Protein AF-A0A963RGM1-F1 (afdb_monomer_lite)

pLDDT: mean 89.83, std 13.72, range [41.12, 97.5]

Radius of gyration: 12.18 Å; chains: 1; bounding box: 30×31×29 Å

Structure (mmCIF, N/CA/C/O backbone):
data_AF-A0A963RGM1-F1
#
_entry.id   AF-A0A963RGM1-F1
#
loop_
_atom_site.group_PDB
_atom_site.id
_atom_site.type_symbol
_atom_site.label_atom_id
_atom_site.label_alt_id
_atom_site.label_comp_id
_atom_site.label_asym_id
_atom_site.label_entity_id
_atom_site.label_seq_id
_atom_site.pdbx_PDB_ins_code
_atom_site.Cartn_x
_atom_site.Cartn_y
_atom_site.Cartn_z
_atom_site.occupancy
_atom_site.B_iso_or_equiv
_atom_site.auth_seq_id
_atom_site.auth_comp_id
_atom_site.auth_asym_id
_atom_site.auth_atom_id
_atom_site.pdbx_PDB_model_num
ATOM 1 N N . MET A 1 1 ? -20.518 16.098 16.645 1.00 41.12 1 MET A N 1
ATOM 2 C CA . MET A 1 1 ? -19.178 15.483 16.587 1.00 41.12 1 MET A CA 1
ATOM 3 C C . MET A 1 1 ? -18.878 15.311 15.113 1.00 41.12 1 MET A C 1
ATOM 5 O O . MET A 1 1 ? -19.597 14.572 14.461 1.00 41.12 1 MET A O 1
ATOM 9 N N . ILE A 1 2 ? -17.989 16.131 14.555 1.00 43.12 2 ILE A N 1
ATOM 10 C CA . ILE A 1 2 ? -17.714 16.123 13.114 1.00 43.12 2 ILE A CA 1
ATOM 11 C C . ILE A 1 2 ? -16.782 14.938 12.885 1.00 43.12 2 ILE A C 1
ATOM 13 O O . ILE A 1 2 ? -15.615 14.991 13.268 1.00 43.12 2 ILE A O 1
ATOM 17 N N . GLU A 1 3 ? -17.331 13.840 12.370 1.00 51.69 3 GLU A N 1
ATOM 18 C CA . GLU A 1 3 ? -16.537 12.715 11.892 1.00 51.69 3 GLU A CA 1
ATOM 19 C C . GLU A 1 3 ? -15.571 13.263 10.849 1.00 51.69 3 GLU A C 1
ATOM 21 O O . GLU A 1 3 ? -15.970 13.780 9.806 1.00 51.69 3 GLU A O 1
ATOM 26 N N . ASN A 1 4 ? -14.291 13.235 11.199 1.00 51.84 4 ASN A N 1
ATOM 27 C CA . ASN A 1 4 ? -13.190 13.655 10.361 1.00 51.84 4 ASN A CA 1
ATOM 28 C C . ASN A 1 4 ? -13.197 12.741 9.129 1.00 51.84 4 ASN A C 1
ATOM 30 O O . ASN A 1 4 ? -12.582 11.674 9.158 1.00 51.84 4 ASN A O 1
ATOM 34 N N . GLN A 1 5 ? -13.946 13.107 8.082 1.00 56.50 5 GLN A N 1
ATOM 35 C CA . GLN A 1 5 ? -13.878 12.448 6.785 1.00 56.50 5 GLN A CA 1
ATOM 36 C C . GLN A 1 5 ? -12.438 12.619 6.312 1.00 56.50 5 GLN A C 1
ATOM 38 O O . GLN A 1 5 ? -12.068 13.649 5.753 1.00 56.50 5 GLN A O 1
ATOM 43 N N . LYS A 1 6 ? -11.588 11.636 6.625 1.00 62.66 6 LYS A N 1
ATOM 44 C CA . LYS A 1 6 ? -10.238 11.533 6.088 1.00 62.66 6 LYS A CA 1
ATOM 45 C C . LYS A 1 6 ? -10.434 11.465 4.581 1.00 62.66 6 LYS A C 1
ATOM 47 O O . LYS A 1 6 ? -10.885 10.440 4.078 1.00 62.66 6 LYS A O 1
ATOM 52 N N . ILE A 1 7 ? -10.192 12.575 3.887 1.00 73.38 7 ILE A N 1
ATOM 53 C CA . ILE A 1 7 ? -10.270 12.648 2.431 1.00 73.38 7 ILE A CA 1
ATOM 54 C C . ILE A 1 7 ? -9.196 11.691 1.918 1.00 73.38 7 ILE A C 1
ATOM 56 O O . ILE A 1 7 ? -8.012 12.021 1.911 1.00 73.38 7 ILE A O 1
ATOM 60 N N . ARG A 1 8 ? -9.604 10.465 1.585 1.00 81.69 8 ARG A N 1
ATOM 61 C CA . ARG A 1 8 ? -8.711 9.460 1.018 1.00 81.69 8 ARG A CA 1
ATOM 62 C C . ARG A 1 8 ? -8.535 9.790 -0.459 1.00 81.69 8 ARG A C 1
ATOM 64 O O . ARG A 1 8 ? -9.542 9.898 -1.165 1.00 81.69 8 ARG A O 1
ATOM 71 N N . PRO A 1 9 ? -7.300 9.974 -0.943 1.00 87.44 9 PRO A N 1
ATOM 72 C CA . PRO A 1 9 ? -7.080 10.139 -2.365 1.00 87.44 9 PRO A CA 1
ATOM 73 C C . PRO A 1 9 ? -7.463 8.841 -3.082 1.00 87.44 9 PRO A C 1
ATOM 75 O O . PRO A 1 9 ? -7.155 7.750 -2.612 1.00 87.44 9 PRO A O 1
ATOM 78 N N . ALA A 1 10 ? -8.128 8.950 -4.233 1.00 90.00 10 ALA A N 1
ATOM 79 C CA . ALA A 1 10 ? -8.491 7.779 -5.036 1.00 90.00 10 ALA A CA 1
ATOM 80 C C . ALA A 1 10 ? -7.258 7.072 -5.637 1.00 90.00 10 ALA A C 1
ATOM 82 O O . ALA A 1 10 ? -7.303 5.885 -5.956 1.00 90.00 10 ALA A O 1
ATOM 83 N N . GLN A 1 11 ? -6.156 7.811 -5.791 1.00 94.31 11 GLN A N 1
ATOM 84 C CA . GLN A 1 11 ? -4.886 7.332 -6.325 1.00 94.31 11 GLN A CA 1
ATOM 85 C C . GLN A 1 11 ? -3.719 8.136 -5.746 1.00 94.31 11 GLN A C 1
ATOM 87 O O . GLN A 1 11 ? -3.869 9.315 -5.421 1.00 94.31 11 GLN A O 1
ATOM 92 N N . VAL A 1 12 ? -2.544 7.519 -5.675 1.00 95.50 12 VAL A N 1
ATOM 93 C CA . VAL A 1 12 ? -1.284 8.146 -5.243 1.00 95.50 12 VAL A CA 1
ATOM 94 C C . VAL A 1 12 ? -0.191 7.891 -6.278 1.00 95.50 12 VAL A C 1
ATOM 96 O O . VAL A 1 12 ? -0.377 7.088 -7.187 1.00 95.50 12 VAL A O 1
ATOM 99 N N . ILE A 1 13 ? 0.949 8.572 -6.175 1.00 95.38 13 ILE A N 1
ATOM 100 C CA . ILE A 1 13 ? 2.093 8.287 -7.049 1.00 95.38 13 ILE A CA 1
ATOM 101 C C . ILE A 1 13 ? 2.810 7.045 -6.511 1.00 95.38 13 ILE A C 1
ATOM 103 O O . ILE A 1 13 ? 3.252 7.011 -5.363 1.00 95.38 13 ILE A O 1
ATOM 107 N N . GLY A 1 14 ? 2.884 6.016 -7.344 1.00 93.62 14 GLY A N 1
ATOM 108 C CA . GLY A 1 14 ? 3.561 4.759 -7.083 1.00 93.62 14 GLY A CA 1
ATOM 109 C C . GLY A 1 14 ? 5.086 4.876 -7.153 1.00 93.62 14 GLY A C 1
ATOM 110 O O . GLY A 1 14 ? 5.640 5.913 -7.526 1.00 93.62 14 GLY A O 1
ATOM 111 N N . PRO A 1 15 ? 5.798 3.797 -6.800 1.00 93.69 15 PRO A N 1
ATOM 112 C CA . PRO A 1 15 ? 7.246 3.828 -6.630 1.00 93.69 15 PRO A CA 1
ATOM 113 C C . PRO A 1 15 ? 8.047 4.056 -7.922 1.00 93.69 15 PRO A C 1
ATOM 115 O O . PRO A 1 15 ? 9.219 4.411 -7.817 1.00 93.69 15 PRO A O 1
ATOM 118 N N . LEU A 1 16 ? 7.469 3.869 -9.119 1.00 92.75 16 LEU A N 1
ATOM 119 C CA . LEU A 1 16 ? 8.120 4.208 -10.395 1.00 92.75 16 LEU A CA 1
ATOM 120 C C . LEU A 1 16 ? 7.497 5.439 -11.081 1.00 92.75 16 LEU A C 1
ATOM 122 O O . LEU A 1 16 ? 7.786 5.701 -12.248 1.00 92.75 16 LEU A O 1
ATOM 126 N N . GLY A 1 17 ? 6.676 6.216 -10.366 1.00 92.75 17 GLY A N 1
ATOM 127 C CA . GLY A 1 17 ? 6.017 7.416 -10.891 1.00 92.75 17 GLY A CA 1
ATOM 128 C C . GLY A 1 17 ? 4.653 7.174 -11.548 1.00 92.75 17 GLY A C 1
ATOM 129 O O . GLY A 1 17 ? 4.021 8.125 -12.000 1.00 92.75 17 GLY A O 1
ATOM 130 N N . GLU A 1 18 ? 4.178 5.931 -11.596 1.00 93.88 18 GLU A N 1
ATOM 131 C CA . GLU A 1 18 ? 2.860 5.562 -12.110 1.00 93.88 18 GLU A CA 1
ATOM 132 C C . GLU A 1 18 ? 1.733 5.825 -11.094 1.00 93.88 18 GLU A C 1
ATOM 134 O O . GLU A 1 18 ? 1.972 5.770 -9.890 1.00 93.88 18 GLU A O 1
ATOM 139 N N . PRO A 1 19 ? 0.483 6.064 -11.527 1.00 95.56 19 PRO A N 1
ATOM 140 C CA . PRO A 1 19 ? -0.654 6.094 -10.613 1.00 95.56 19 PRO A CA 1
ATOM 141 C C . PRO A 1 19 ? -0.843 4.741 -9.911 1.00 95.56 19 PRO A C 1
ATOM 143 O O . PRO A 1 19 ? -0.935 3.696 -10.556 1.00 95.56 19 PRO A O 1
ATOM 146 N N . LEU A 1 20 ? -0.937 4.768 -8.586 1.00 96.44 20 LEU A N 1
ATOM 147 C CA . LEU A 1 20 ? -1.180 3.619 -7.725 1.00 96.44 20 LEU A CA 1
ATOM 148 C C . LEU A 1 20 ? -2.558 3.753 -7.070 1.00 96.44 20 LEU A C 1
ATOM 150 O O . LEU A 1 20 ? -2.839 4.745 -6.397 1.00 96.44 20 LEU A O 1
ATOM 154 N N . THR A 1 21 ? -3.403 2.741 -7.250 1.00 95.69 21 THR A N 1
ATOM 155 C CA . THR A 1 21 ? -4.744 2.650 -6.656 1.00 95.69 21 THR A CA 1
ATOM 156 C C . THR A 1 21 ? -4.832 1.444 -5.721 1.00 95.69 21 THR A C 1
ATOM 158 O O . THR A 1 21 ? -3.902 0.638 -5.637 1.00 95.69 21 THR A O 1
ATOM 161 N N . LEU A 1 22 ? -5.953 1.303 -5.005 1.00 92.56 22 LEU A N 1
ATOM 162 C CA . LEU A 1 22 ? -6.183 0.161 -4.110 1.00 92.56 22 LEU A CA 1
ATOM 163 C C . LEU A 1 22 ? -6.170 -1.189 -4.842 1.00 92.56 22 LEU A C 1
ATOM 165 O O . LEU A 1 22 ? -5.794 -2.198 -4.235 1.00 92.56 22 LEU A O 1
ATOM 169 N N . ASP A 1 23 ? -6.547 -1.181 -6.122 1.00 93.12 23 ASP A N 1
ATOM 170 C CA . ASP A 1 23 ? -6.583 -2.352 -7.003 1.00 93.12 23 ASP A CA 1
ATOM 171 C C . ASP A 1 23 ? -5.197 -2.714 -7.547 1.00 93.12 23 ASP A C 1
ATOM 173 O O . ASP A 1 23 ? -4.930 -3.876 -7.844 1.00 93.12 23 ASP A O 1
ATOM 177 N N . SER A 1 24 ? -4.293 -1.733 -7.642 1.00 92.50 24 SER A N 1
ATOM 178 C CA . SER A 1 24 ? -2.892 -1.961 -8.017 1.00 92.50 24 SER A CA 1
ATOM 179 C C . SER A 1 24 ? -2.076 -2.613 -6.897 1.00 92.50 24 SER A C 1
ATOM 181 O O . SER A 1 24 ? -0.946 -3.040 -7.131 1.00 92.50 24 SER A O 1
ATOM 183 N N . LEU A 1 25 ? -2.606 -2.652 -5.671 1.00 95.50 25 LEU A N 1
ATOM 184 C CA . LEU A 1 25 ? -1.904 -3.225 -4.531 1.00 95.50 25 LEU A CA 1
ATOM 185 C C . LEU A 1 25 ? -1.827 -4.755 -4.610 1.00 95.50 25 LEU A C 1
ATOM 187 O O . LEU A 1 25 ? -2.715 -5.395 -5.178 1.00 95.50 25 LEU A O 1
ATOM 191 N N . PRO A 1 26 ? -0.785 -5.365 -4.009 1.00 96.25 26 PRO A N 1
ATOM 192 C CA . PRO A 1 26 ? -0.678 -6.815 -3.933 1.00 96.25 26 PRO A CA 1
ATOM 193 C C . PRO A 1 26 ? -1.958 -7.468 -3.375 1.00 96.25 26 PRO A C 1
ATOM 195 O O . PRO A 1 26 ? -2.637 -6.898 -2.523 1.00 96.25 26 PRO A O 1
ATOM 198 N N . PRO A 1 27 ? -2.316 -8.684 -3.814 1.00 95.38 27 PRO A N 1
ATOM 199 C CA . PRO A 1 27 ? -3.460 -9.380 -3.241 1.00 95.38 27 PRO A CA 1
ATOM 200 C C . PRO A 1 27 ? -3.170 -9.785 -1.782 1.00 95.38 27 PRO A C 1
ATOM 202 O O . PRO A 1 27 ? -2.008 -10.049 -1.452 1.00 95.38 27 PRO A O 1
ATOM 205 N N . PRO A 1 28 ? -4.197 -9.879 -0.914 1.00 95.25 28 PRO A N 1
ATOM 206 C CA . PRO A 1 28 ? -4.035 -10.141 0.524 1.00 95.25 28 PRO A CA 1
ATOM 207 C C . PRO A 1 28 ? -3.349 -11.483 0.820 1.00 95.25 28 PRO A C 1
ATOM 209 O O . PRO A 1 28 ? -2.587 -11.613 1.765 1.00 95.25 28 PRO A O 1
ATOM 212 N N . ASN A 1 29 ? -3.520 -12.477 -0.053 1.00 94.94 29 ASN A N 1
ATOM 213 C CA . ASN A 1 29 ? -2.858 -13.780 0.042 1.00 94.94 29 ASN A CA 1
ATOM 214 C C . ASN A 1 29 ? -1.410 -13.790 -0.503 1.00 94.94 29 ASN A C 1
ATOM 216 O O . ASN A 1 29 ? -0.866 -14.855 -0.810 1.00 94.94 29 ASN A O 1
ATOM 220 N N . THR A 1 30 ? -0.778 -12.623 -0.670 1.00 93.75 30 THR A N 1
ATOM 221 C CA . THR A 1 30 ? 0.612 -12.518 -1.129 1.00 93.75 30 THR A CA 1
ATOM 222 C C . THR A 1 30 ? 1.565 -13.107 -0.094 1.00 93.75 30 THR A C 1
ATOM 224 O O . THR A 1 30 ? 1.847 -12.508 0.937 1.00 93.75 30 THR A O 1
ATOM 227 N N . THR A 1 31 ? 2.163 -14.251 -0.419 1.00 93.50 31 THR A N 1
ATOM 228 C CA . THR A 1 31 ? 3.213 -14.875 0.405 1.00 93.50 31 THR A CA 1
ATOM 229 C C . THR A 1 31 ? 4.624 -14.468 -0.025 1.00 93.50 31 THR A C 1
ATOM 231 O O . THR A 1 31 ? 5.542 -14.397 0.790 1.00 93.50 31 THR A O 1
ATOM 234 N N . ARG A 1 32 ? 4.825 -14.156 -1.314 1.00 95.25 32 ARG A N 1
ATOM 235 C CA . ARG A 1 32 ? 6.127 -13.737 -1.856 1.00 95.25 32 ARG A CA 1
ATOM 236 C C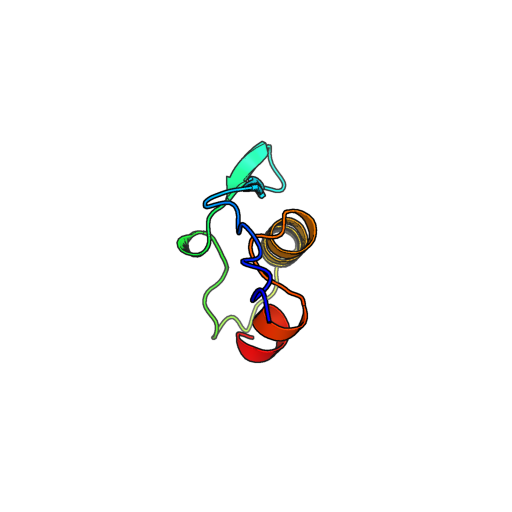 . ARG A 1 32 ? 6.234 -12.218 -1.966 1.00 95.25 32 ARG A C 1
ATOM 238 O O . ARG A 1 32 ? 5.726 -11.614 -2.915 1.00 95.25 32 ARG A O 1
ATOM 245 N N . TRP A 1 33 ? 7.017 -11.621 -1.075 1.00 97.31 33 TRP A N 1
ATOM 246 C CA . TRP A 1 33 ? 7.293 -10.185 -1.064 1.00 97.31 33 TRP A CA 1
ATOM 247 C C . TRP A 1 33 ? 8.580 -9.831 -1.809 1.00 97.31 33 TRP A C 1
ATOM 249 O O . TRP A 1 33 ? 9.678 -9.884 -1.257 1.00 97.31 33 TRP A O 1
ATOM 259 N N . VAL A 1 34 ? 8.439 -9.432 -3.072 1.00 96.62 34 VAL A N 1
ATOM 260 C CA . VAL A 1 34 ? 9.527 -8.795 -3.831 1.00 96.62 34 VAL A CA 1
ATOM 261 C C . VAL A 1 34 ? 9.652 -7.318 -3.448 1.00 96.62 34 VAL A C 1
ATOM 263 O O . VAL A 1 34 ? 8.693 -6.723 -2.956 1.00 96.62 34 VAL A O 1
ATOM 266 N N . VAL A 1 35 ? 10.814 -6.714 -3.714 1.00 97.00 35 VAL A N 1
ATOM 267 C CA . VAL A 1 35 ? 11.105 -5.299 -3.401 1.00 97.00 35 VAL A CA 1
ATOM 268 C C . VAL A 1 35 ? 10.003 -4.366 -3.913 1.00 97.00 35 VAL A C 1
ATOM 270 O O . VAL A 1 35 ? 9.515 -3.526 -3.164 1.00 97.00 35 VAL A O 1
ATOM 273 N N . ARG A 1 36 ? 9.539 -4.585 -5.149 1.00 95.38 36 ARG A N 1
ATOM 274 C CA . ARG A 1 36 ? 8.465 -3.795 -5.761 1.00 95.38 36 ARG A CA 1
ATOM 275 C C . ARG A 1 36 ? 7.152 -3.834 -4.964 1.00 95.38 36 ARG A C 1
ATOM 277 O O . ARG A 1 36 ? 6.605 -2.781 -4.675 1.00 9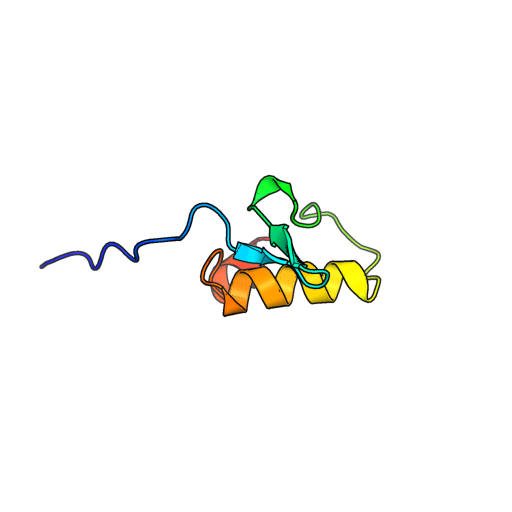5.38 36 ARG A O 1
ATOM 284 N N . ARG A 1 37 ? 6.687 -5.018 -4.545 1.00 96.75 37 ARG A N 1
ATOM 285 C CA . ARG A 1 37 ? 5.422 -5.174 -3.794 1.00 96.75 37 ARG A CA 1
ATOM 286 C C . ARG A 1 37 ? 5.471 -4.477 -2.442 1.00 96.75 37 ARG A C 1
ATOM 288 O O . ARG A 1 37 ? 4.505 -3.848 -2.030 1.00 96.75 37 ARG A O 1
ATOM 295 N N . LYS A 1 38 ? 6.619 -4.563 -1.761 1.00 97.06 38 LYS A N 1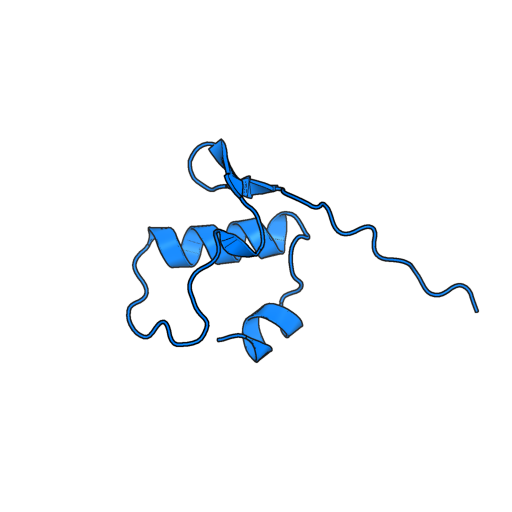
ATOM 296 C CA . LYS A 1 38 ? 6.841 -3.823 -0.513 1.00 97.06 38 LYS A CA 1
ATOM 297 C C . LYS A 1 38 ? 6.778 -2.313 -0.761 1.00 97.06 38 LYS A C 1
ATOM 299 O O . LYS A 1 38 ? 6.130 -1.604 -0.003 1.00 97.06 38 LYS A O 1
ATOM 304 N N . ALA A 1 39 ? 7.411 -1.836 -1.834 1.00 97.50 39 ALA A N 1
ATOM 305 C CA . ALA A 1 39 ? 7.416 -0.420 -2.189 1.00 97.50 39 ALA A CA 1
ATOM 306 C C . ALA A 1 39 ? 6.017 0.113 -2.545 1.00 97.50 39 ALA A C 1
ATOM 308 O O . ALA A 1 39 ? 5.674 1.211 -2.124 1.00 97.50 39 ALA A O 1
ATOM 309 N N . GLU A 1 40 ? 5.196 -0.663 -3.258 1.00 97.00 40 GLU A N 1
ATOM 310 C CA . GLU A 1 40 ? 3.802 -0.306 -3.569 1.00 97.00 40 GLU A CA 1
ATOM 311 C C . GLU A 1 40 ? 2.973 -0.124 -2.287 1.00 97.00 40 GLU A C 1
ATOM 313 O O . GLU A 1 40 ? 2.300 0.891 -2.128 1.00 97.00 40 GLU A O 1
ATOM 318 N N . VAL A 1 41 ? 3.085 -1.047 -1.326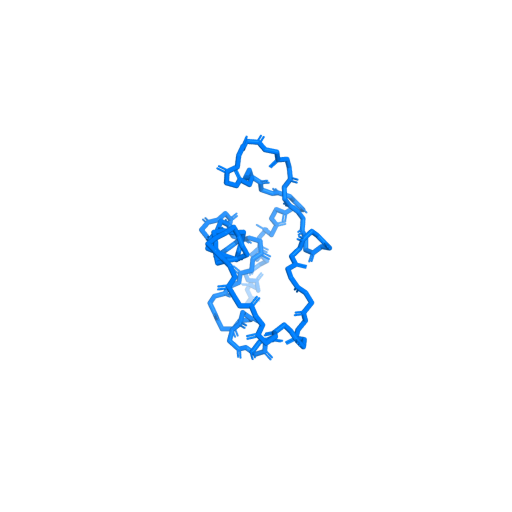 1.00 97.06 41 VAL A N 1
ATOM 319 C CA . VAL A 1 41 ? 2.383 -0.933 -0.035 1.00 97.06 41 VAL A CA 1
ATOM 320 C C . VAL A 1 41 ? 2.854 0.2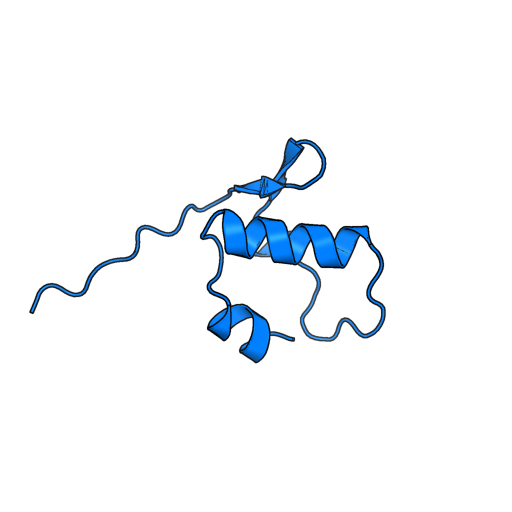90 0.755 1.00 97.06 41 VAL A C 1
ATOM 322 O O . VAL A 1 41 ? 2.030 1.048 1.261 1.00 97.06 41 VAL A O 1
ATOM 325 N N . VAL A 1 42 ? 4.167 0.534 0.819 1.00 97.12 42 VAL A N 1
ATOM 326 C CA . VAL A 1 42 ? 4.719 1.715 1.505 1.00 97.12 42 VAL A CA 1
ATOM 327 C C . VAL A 1 42 ? 4.258 3.015 0.839 1.00 97.12 42 VAL A C 1
ATOM 329 O O . VAL A 1 42 ? 3.888 3.957 1.537 1.00 97.12 42 VAL A O 1
ATOM 332 N N . ALA A 1 43 ? 4.233 3.075 -0.495 1.00 97.12 43 ALA A N 1
ATOM 333 C CA . ALA A 1 43 ? 3.745 4.239 -1.232 1.00 97.12 43 ALA A CA 1
ATOM 334 C C . ALA A 1 43 ? 2.254 4.501 -0.969 1.00 97.12 43 ALA A C 1
ATOM 336 O O . ALA A 1 43 ? 1.867 5.650 -0.764 1.00 97.12 43 ALA A O 1
ATOM 337 N N . ALA A 1 44 ? 1.429 3.451 -0.900 1.00 96.25 44 ALA A N 1
ATOM 338 C CA . ALA A 1 44 ? 0.016 3.580 -0.554 1.00 96.25 44 ALA A CA 1
ATOM 339 C C . ALA A 1 44 ? -0.203 4.120 0.864 1.00 96.25 44 ALA A C 1
ATOM 341 O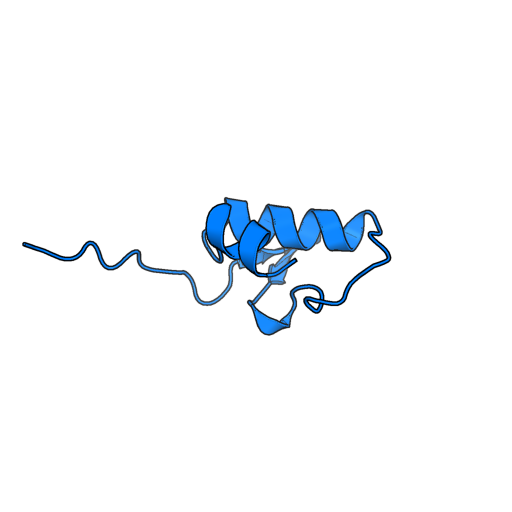 O . ALA A 1 44 ? -1.055 4.987 1.050 1.00 96.25 44 ALA A O 1
ATOM 342 N N . VAL A 1 45 ? 0.587 3.670 1.843 1.00 96.12 45 VAL A N 1
ATOM 343 C CA . VAL A 1 45 ? 0.513 4.193 3.217 1.00 96.12 45 VAL A CA 1
ATOM 344 C C . VAL A 1 45 ? 0.957 5.652 3.275 1.00 96.12 45 VAL A C 1
ATOM 346 O O . VAL A 1 45 ? 0.232 6.506 3.780 1.00 96.12 45 VAL A O 1
ATOM 349 N N . ASN A 1 46 ? 2.124 5.966 2.709 1.00 95.12 46 ASN A N 1
ATOM 350 C CA . ASN A 1 46 ? 2.673 7.323 2.735 1.00 95.12 46 ASN A CA 1
ATOM 351 C C . ASN A 1 46 ? 1.801 8.326 1.972 1.00 95.12 46 ASN A C 1
ATOM 353 O O . ASN A 1 46 ? 1.694 9.482 2.371 1.00 95.12 46 ASN A O 1
ATOM 357 N N . GLY A 1 47 ? 1.176 7.887 0.879 1.00 92.88 47 GLY A N 1
ATOM 358 C CA . GLY A 1 47 ? 0.251 8.697 0.093 1.00 92.88 47 GLY A CA 1
ATOM 359 C C . GLY A 1 47 ? -1.156 8.795 0.691 1.00 92.88 47 GLY A C 1
ATOM 360 O O . GLY A 1 47 ? -1.997 9.479 0.118 1.00 92.88 47 GLY A O 1
ATOM 361 N N . GLY A 1 48 ? -1.434 8.128 1.817 1.00 93.81 48 GLY A N 1
ATOM 362 C CA . GLY A 1 48 ? -2.733 8.174 2.492 1.00 93.81 48 GLY A CA 1
ATOM 363 C C . GLY A 1 48 ? -3.842 7.367 1.811 1.00 93.81 48 GLY A C 1
ATOM 364 O O . GLY A 1 48 ? -5.014 7.549 2.138 1.00 93.81 48 GLY A O 1
ATOM 365 N N . LEU A 1 49 ? -3.489 6.480 0.876 1.00 94.25 49 LEU A N 1
ATOM 366 C CA . LEU A 1 49 ? -4.423 5.565 0.215 1.00 94.25 49 LEU A CA 1
ATOM 367 C C . LEU A 1 49 ? -4.935 4.484 1.185 1.00 94.25 49 LEU A C 1
ATOM 369 O O . LEU A 1 49 ? -6.084 4.061 1.084 1.00 94.25 49 LEU A O 1
ATOM 373 N N . LEU A 1 50 ? -4.085 4.068 2.129 1.00 94.12 50 LEU A N 1
ATOM 374 C CA . LEU A 1 50 ? -4.404 3.181 3.253 1.00 94.12 50 LEU A CA 1
ATOM 375 C C . LEU A 1 50 ? -3.721 3.686 4.523 1.00 94.12 50 LEU A C 1
ATOM 377 O O . LEU A 1 50 ? -2.669 4.323 4.453 1.00 94.12 50 LEU A O 1
ATOM 381 N N . THR A 1 51 ? -4.275 3.365 5.689 1.00 94.44 51 THR A N 1
ATOM 382 C CA . THR A 1 51 ? -3.540 3.501 6.951 1.00 94.44 51 THR A CA 1
ATOM 383 C C . THR A 1 51 ? -2.673 2.273 7.227 1.00 94.44 51 THR A C 1
ATOM 385 O O . THR A 1 51 ? -2.802 1.231 6.582 1.00 94.44 51 THR A O 1
ATOM 388 N N . VAL A 1 52 ? -1.761 2.392 8.196 1.00 95.31 52 VAL A N 1
ATOM 389 C CA . VAL A 1 52 ? -0.919 1.267 8.629 1.00 95.31 52 VAL A CA 1
ATOM 390 C C . VAL A 1 52 ? -1.783 0.141 9.195 1.00 95.31 52 VAL A C 1
ATOM 392 O O . VAL A 1 52 ? -1.536 -1.020 8.887 1.00 95.31 52 VAL A O 1
ATOM 395 N N . GLU A 1 53 ? -2.814 0.476 9.975 1.00 95.69 53 GLU A N 1
ATOM 396 C CA . GLU A 1 53 ? -3.737 -0.505 10.552 1.00 95.69 53 GLU A CA 1
ATOM 397 C C . GLU A 1 53 ? -4.470 -1.294 9.460 1.00 95.69 53 GLU A C 1
ATOM 399 O O . GLU A 1 53 ? -4.475 -2.520 9.498 1.00 95.69 53 GLU A O 1
ATOM 404 N N . GLU A 1 54 ? -4.990 -0.616 8.432 1.00 94.62 54 GLU A N 1
ATOM 405 C CA . GLU A 1 54 ? -5.678 -1.271 7.310 1.00 94.62 54 GLU A CA 1
ATOM 406 C C . GLU A 1 54 ? -4.747 -2.192 6.510 1.00 94.62 54 GLU A C 1
ATOM 408 O O . GLU A 1 54 ? -5.167 -3.239 6.021 1.00 94.62 54 GLU A O 1
ATOM 413 N N . VAL A 1 55 ? -3.471 -1.821 6.369 1.00 95.06 55 VAL A N 1
ATOM 414 C CA . VAL A 1 55 ? -2.472 -2.679 5.719 1.00 95.06 55 VAL A CA 1
ATOM 415 C C . VAL A 1 55 ? -2.194 -3.927 6.554 1.00 95.06 55 VAL A C 1
ATOM 417 O O . VAL A 1 55 ? -2.157 -5.013 5.985 1.00 95.06 55 VAL A O 1
ATOM 420 N N . CYS A 1 56 ? -2.028 -3.788 7.871 1.00 95.62 56 CYS A N 1
ATOM 421 C CA . CYS A 1 56 ? -1.815 -4.918 8.781 1.00 95.62 56 CYS A CA 1
ATOM 422 C C . CYS A 1 56 ? -3.032 -5.851 8.882 1.00 95.62 56 CYS A C 1
ATOM 424 O O . CYS A 1 56 ? -2.867 -7.030 9.161 1.00 95.62 56 CYS A O 1
ATOM 426 N N . GLU A 1 57 ? -4.250 -5.342 8.688 1.00 95.81 57 GLU A N 1
ATOM 427 C CA . GLU A 1 57 ? -5.456 -6.179 8.618 1.00 95.81 57 GLU A CA 1
ATOM 428 C C . GLU A 1 57 ? -5.593 -6.892 7.266 1.00 95.81 57 GLU A C 1
ATOM 430 O O . GLU A 1 57 ? -6.143 -7.992 7.193 1.00 95.81 57 GLU A O 1
ATOM 435 N N . ARG A 1 58 ? -5.111 -6.271 6.182 1.00 93.56 58 ARG A N 1
ATOM 436 C CA . ARG A 1 58 ? -5.225 -6.807 4.820 1.00 93.56 58 ARG A CA 1
ATOM 437 C C . ARG A 1 58 ? -4.234 -7.938 4.524 1.00 93.56 58 ARG A C 1
ATOM 439 O O . ARG A 1 58 ? -4.582 -8.804 3.720 1.00 93.56 58 ARG A O 1
ATOM 446 N N . TYR A 1 59 ? -3.025 -7.905 5.089 1.00 94.25 59 TYR A N 1
ATOM 447 C CA . TYR A 1 59 ? -1.921 -8.836 4.792 1.00 94.25 59 TYR A CA 1
ATOM 448 C C . TYR A 1 59 ? -1.400 -9.535 6.043 1.00 94.25 59 TYR A C 1
ATOM 450 O O . TYR A 1 59 ? -1.089 -10.743 5.933 1.00 94.25 59 TYR A O 1
#

Foldseek 3Di:
DPDPPQPADQWFQAPVRDTQGPVNADALPDPDDDPRNVRSLVRCCVSRNDPPVRVVVSD

Sequence (59 aa):
MIENQKIRPAQVIGPLGEPLTLDSLPPPNTTRWVVRRKAEVVAAVNGGLLTVEEVCERY

Secondary structure (DSSP, 8-state):
---------S-EE-TTSSEE-SSSSPPTT-----HHHHHHHHHHHHTTSS-HHHHHHH-